Protein AF-A0A067E1J2-F1 (afdb_monomer)

Sequence (172 aa):
MMQPWVFALSLLGLTPLAERVSFLTEQIAFYTGPTVGGLLNATCGNATELIIAIFALYGRKIDVVKYSLLGSILSNLLLVLGTSLFCGGIANLRKEQKYDRKQADVNSLLLLLALLCHMLPLLFKYAAASSDITAKATLQLSRASSIVMLIGYFAYLVFQLWTHREFFEAQE

Mean predicted aligned error: 6.55 Å

pLDDT: mean 86.41, std 9.82, range [34.03, 96.44]

Organism: Citrus sinensis (NCBI:txid2711)

Structure (mmCIF, N/CA/C/O backbone):
data_AF-A0A067E1J2-F1
#
_entry.id   AF-A0A067E1J2-F1
#
loop_
_atom_site.group_PDB
_atom_site.id
_atom_site.type_symbol
_atom_site.label_atom_id
_atom_site.label_alt_id
_atom_site.label_comp_id
_atom_site.label_asym_id
_atom_site.label_entity_id
_atom_site.label_seq_id
_atom_site.pdbx_PDB_ins_code
_atom_site.Cartn_x
_atom_site.Cartn_y
_atom_site.Cartn_z
_atom_site.occupancy
_atom_site.B_iso_or_equiv
_atom_site.auth_seq_id
_atom_site.auth_comp_id
_atom_site.auth_asym_id
_atom_site.auth_atom_id
_atom_site.pdbx_PDB_model_num
ATOM 1 N N . MET A 1 1 ? 5.023 20.226 -22.593 1.00 48.72 1 MET A N 1
ATOM 2 C CA . MET A 1 1 ? 5.508 20.273 -21.197 1.00 48.72 1 MET A CA 1
ATOM 3 C C . MET A 1 1 ? 4.314 20.677 -20.344 1.00 48.72 1 MET A C 1
ATOM 5 O O . MET A 1 1 ? 3.778 21.748 -20.587 1.00 48.72 1 MET A O 1
ATOM 9 N N . MET A 1 2 ? 3.794 19.803 -19.474 1.00 61.28 2 MET A N 1
ATOM 10 C CA . MET A 1 2 ? 2.704 20.197 -18.567 1.00 61.28 2 MET A CA 1
ATOM 11 C C . MET A 1 2 ? 3.222 21.325 -17.673 1.00 61.28 2 MET A C 1
ATOM 13 O O . MET A 1 2 ? 4.288 21.182 -17.075 1.00 61.28 2 MET A O 1
ATOM 17 N N . GLN A 1 3 ? 2.516 22.454 -17.632 1.00 85.62 3 GLN A N 1
ATOM 18 C CA . GLN A 1 3 ? 2.886 23.556 -16.750 1.00 85.62 3 GLN A CA 1
ATOM 19 C C . GLN A 1 3 ? 2.765 23.080 -15.290 1.00 85.62 3 GLN A C 1
ATOM 21 O O . GLN A 1 3 ? 1.758 22.456 -14.948 1.00 85.62 3 GLN A O 1
ATOM 26 N N . PRO A 1 4 ? 3.750 23.366 -14.418 1.00 89.94 4 PRO A N 1
ATOM 27 C CA . PRO A 1 4 ? 3.756 22.889 -13.030 1.00 89.94 4 PRO A CA 1
ATOM 28 C C . PRO A 1 4 ? 2.503 23.321 -12.255 1.00 89.94 4 PRO A C 1
ATOM 30 O O . PRO A 1 4 ? 2.003 22.577 -11.41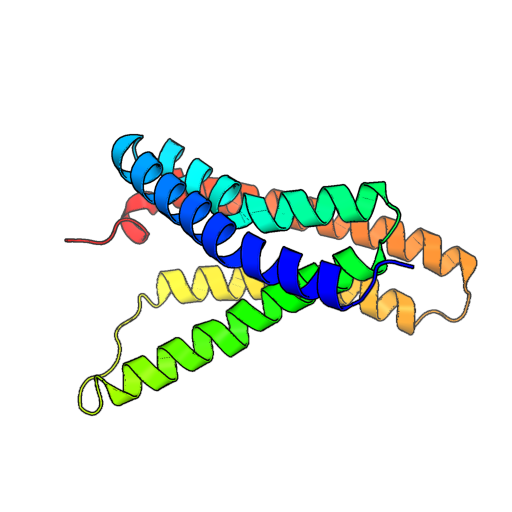7 1.00 89.94 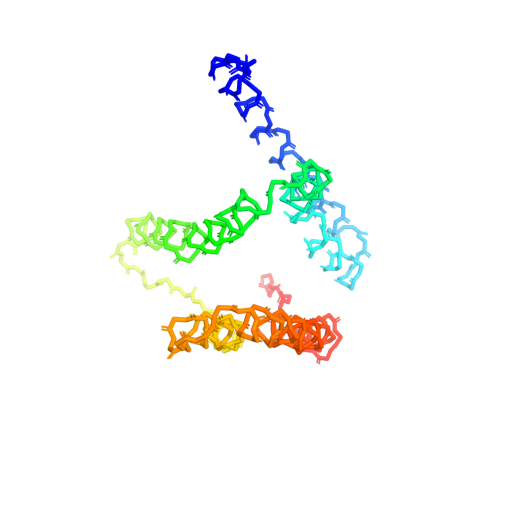4 PRO A O 1
ATOM 33 N N . TRP A 1 5 ? 1.934 24.474 -12.605 1.00 92.12 5 TRP A N 1
ATOM 34 C CA . TRP A 1 5 ? 0.684 24.981 -12.043 1.00 92.12 5 TRP A CA 1
ATOM 35 C C . TRP A 1 5 ? -0.530 24.107 -12.374 1.00 92.12 5 TRP A C 1
ATOM 37 O O . TRP A 1 5 ? -1.358 23.870 -11.502 1.00 92.12 5 TRP A O 1
ATOM 47 N N . VAL A 1 6 ? -0.616 23.563 -13.595 1.00 93.19 6 VAL A N 1
ATOM 48 C CA . VAL A 1 6 ? -1.699 22.640 -13.982 1.00 93.19 6 VAL A CA 1
ATOM 49 C C . VAL A 1 6 ? -1.599 21.351 -13.174 1.00 93.19 6 VAL A C 1
ATOM 51 O O . VAL A 1 6 ? -2.611 20.853 -12.686 1.00 93.19 6 VAL A O 1
ATOM 54 N N . PHE A 1 7 ? -0.382 20.839 -12.976 1.00 89.19 7 PHE A N 1
ATOM 55 C CA . PHE A 1 7 ? -0.150 19.669 -12.132 1.00 89.19 7 PHE A CA 1
ATOM 56 C C . PHE A 1 7 ? -0.547 19.931 -10.672 1.00 89.19 7 PHE A C 1
ATOM 58 O O . PHE A 1 7 ? -1.293 19.141 -10.099 1.00 89.19 7 PHE A O 1
ATOM 65 N N . ALA A 1 8 ? -0.117 21.056 -10.092 1.00 93.19 8 ALA A N 1
ATOM 66 C CA . ALA A 1 8 ? -0.436 21.416 -8.711 1.00 93.19 8 ALA A CA 1
ATOM 67 C C . ALA A 1 8 ? -1.946 21.599 -8.485 1.00 93.19 8 ALA A C 1
ATOM 69 O O . ALA A 1 8 ? -2.494 21.041 -7.538 1.00 93.19 8 ALA A O 1
ATOM 70 N N . LEU A 1 9 ? -2.632 22.323 -9.375 1.00 94.44 9 LEU A N 1
ATOM 71 C CA . LEU A 1 9 ? -4.081 22.524 -9.290 1.00 94.44 9 LEU A CA 1
ATOM 72 C C . LEU A 1 9 ? -4.854 21.213 -9.484 1.00 94.44 9 LEU A C 1
ATOM 74 O O . LEU A 1 9 ? -5.835 20.976 -8.783 1.00 94.44 9 LEU A O 1
ATOM 78 N N . SER A 1 10 ? -4.389 20.336 -10.380 1.00 92.38 10 SER A N 1
ATOM 79 C CA . SER A 1 10 ? -4.989 19.008 -10.565 1.00 92.38 10 SER A CA 1
ATOM 80 C C . SER A 1 10 ? -4.824 18.140 -9.318 1.00 92.38 10 SER A C 1
ATOM 82 O O . SER A 1 10 ? -5.777 17.490 -8.902 1.00 92.38 10 SER A O 1
ATOM 84 N N . LEU A 1 11 ? -3.642 18.154 -8.691 1.00 90.19 11 LEU A N 1
ATOM 85 C CA . LEU A 1 11 ? -3.387 17.419 -7.451 1.00 90.19 11 LEU A CA 1
ATOM 86 C C . LEU A 1 11 ? -4.281 17.929 -6.314 1.00 90.19 11 LEU A C 1
ATOM 88 O O . LEU A 1 11 ? -4.900 17.133 -5.617 1.00 90.19 11 LEU A O 1
ATOM 92 N N . LEU A 1 12 ? -4.399 19.252 -6.175 1.00 93.69 12 LEU A N 1
ATOM 93 C CA . LEU A 1 12 ? -5.242 19.883 -5.161 1.00 93.69 12 LEU A CA 1
ATOM 94 C C . LEU A 1 12 ? -6.724 19.540 -5.368 1.00 93.69 12 LEU A C 1
ATOM 96 O O . LEU A 1 12 ? -7.422 19.278 -4.395 1.00 93.69 12 LEU A O 1
ATOM 100 N N . GLY A 1 13 ? -7.189 19.470 -6.620 1.00 93.06 13 GLY A N 1
ATOM 101 C CA . GLY A 1 13 ? -8.541 19.012 -6.953 1.00 93.06 13 GLY A CA 1
ATOM 102 C C . GLY A 1 13 ? -8.770 17.513 -6.714 1.00 93.06 13 GLY A C 1
ATOM 103 O O . GLY A 1 13 ? -9.870 17.117 -6.333 1.00 93.06 13 GLY A O 1
ATOM 104 N N . LEU A 1 14 ? -7.742 16.677 -6.889 1.00 91.25 14 LEU A N 1
ATOM 105 C CA . LEU A 1 14 ? -7.824 15.233 -6.645 1.00 91.25 14 LEU A CA 1
ATOM 106 C C . LEU A 1 14 ? -7.904 14.888 -5.155 1.00 91.25 14 LEU A C 1
ATOM 108 O O . LEU A 1 14 ? -8.618 13.952 -4.807 1.00 91.25 14 LEU A O 1
ATOM 112 N N . THR A 1 15 ? -7.223 15.632 -4.279 1.00 90.31 15 THR A N 1
ATOM 113 C CA . THR A 1 15 ? -7.202 15.369 -2.828 1.00 90.31 15 THR A CA 1
ATOM 114 C C . THR A 1 15 ? -8.599 15.236 -2.195 1.00 90.31 15 THR A C 1
ATOM 116 O O . THR A 1 15 ? -8.870 14.190 -1.603 1.00 90.31 15 THR A O 1
ATOM 119 N N . PRO A 1 16 ? -9.522 16.214 -2.315 1.00 92.25 16 PRO A N 1
ATOM 120 C CA . PRO A 1 16 ? -10.860 16.084 -1.739 1.00 92.25 16 PRO A CA 1
ATOM 121 C C . PRO A 1 16 ? -11.697 15.016 -2.449 1.00 92.25 16 PRO A C 1
ATOM 123 O O . PRO A 1 16 ? -12.554 14.395 -1.833 1.00 92.25 16 PRO A O 1
ATOM 126 N N . LEU A 1 17 ? -11.460 14.767 -3.739 1.00 90.69 17 LEU A N 1
ATOM 127 C CA . LEU A 1 17 ? -12.197 13.744 -4.475 1.00 90.69 17 LEU A CA 1
ATOM 128 C C . LEU A 1 17 ? -11.818 12.335 -3.995 1.00 90.69 17 LEU A C 1
ATOM 130 O O . LEU A 1 17 ? -12.689 11.489 -3.810 1.00 90.69 17 LEU A O 1
ATOM 134 N N . ALA A 1 18 ? -10.528 12.111 -3.745 1.00 88.88 18 ALA A N 1
ATOM 135 C CA . ALA A 1 18 ? -10.005 10.871 -3.188 1.00 88.88 18 ALA A CA 1
ATOM 136 C C . ALA A 1 18 ? -10.557 10.605 -1.780 1.00 88.88 18 ALA A C 1
ATOM 138 O O . ALA A 1 18 ? -10.985 9.488 -1.493 1.00 88.88 18 ALA A O 1
ATOM 139 N N . GLU A 1 19 ? -10.602 11.640 -0.936 1.00 89.12 19 GLU A N 1
ATOM 140 C CA . GLU A 1 19 ? -11.216 11.570 0.394 1.00 89.12 19 GLU A CA 1
ATOM 141 C C . GLU A 1 19 ? -12.695 11.176 0.301 1.00 89.12 19 GLU A C 1
ATOM 143 O O . GLU A 1 19 ? -13.114 10.220 0.952 1.00 89.12 19 GLU A O 1
ATOM 148 N N . ARG A 1 20 ? -13.463 11.811 -0.593 1.00 90.88 20 ARG A N 1
ATOM 149 C CA . ARG A 1 20 ? -14.888 11.501 -0.775 1.00 90.88 20 ARG A CA 1
ATOM 150 C C . ARG A 1 20 ? -15.142 10.080 -1.262 1.00 90.88 20 ARG A C 1
ATOM 152 O O . ARG A 1 20 ? -16.084 9.449 -0.791 1.00 90.88 20 ARG A O 1
ATOM 159 N N . VAL A 1 21 ? -14.331 9.568 -2.188 1.00 89.25 21 VAL A N 1
ATOM 160 C CA . VAL A 1 21 ? -14.446 8.177 -2.662 1.00 89.25 21 VAL A CA 1
ATOM 161 C C . VAL A 1 21 ? -14.170 7.193 -1.524 1.00 89.25 21 VAL A C 1
ATOM 163 O O . VAL A 1 21 ? -14.917 6.225 -1.369 1.00 89.25 21 VAL A O 1
ATOM 166 N N . SER A 1 22 ? -13.151 7.460 -0.703 1.00 85.44 22 SER A N 1
ATOM 167 C CA . SER A 1 22 ? -12.840 6.644 0.475 1.00 85.44 22 SER A CA 1
ATOM 168 C C . SER A 1 22 ? -13.980 6.676 1.500 1.00 85.44 22 SER A C 1
ATOM 170 O O . SER A 1 22 ? -14.474 5.629 1.910 1.00 85.44 22 SER A O 1
ATOM 172 N N . PHE A 1 23 ? -14.496 7.866 1.824 1.00 87.25 23 PHE A N 1
ATOM 173 C CA . PHE A 1 23 ? -15.621 8.028 2.749 1.00 87.25 23 PHE A CA 1
ATOM 174 C C . PHE A 1 23 ? -16.873 7.280 2.275 1.00 87.25 23 PHE A C 1
ATOM 176 O O . PHE A 1 23 ? -17.479 6.526 3.030 1.00 87.25 23 PHE A O 1
ATOM 183 N N . LEU A 1 24 ? -17.261 7.439 1.006 1.00 88.94 24 LEU A N 1
ATOM 184 C CA . LEU A 1 24 ? -18.418 6.731 0.449 1.00 88.94 24 LEU A CA 1
ATOM 185 C C . LEU A 1 24 ? -18.221 5.212 0.465 1.00 88.94 24 LEU A C 1
ATOM 187 O O . LEU A 1 24 ? -19.172 4.479 0.726 1.00 88.94 24 LEU A O 1
ATOM 191 N N . THR A 1 25 ? -16.997 4.745 0.219 1.00 86.31 25 THR A N 1
ATOM 192 C CA . THR A 1 25 ? -16.640 3.323 0.306 1.00 86.31 25 THR A CA 1
ATOM 193 C C . THR A 1 25 ? -16.875 2.784 1.709 1.00 86.31 25 THR A C 1
ATOM 195 O O . THR A 1 25 ? -17.489 1.732 1.854 1.00 86.31 25 THR A O 1
ATOM 198 N N . GLU A 1 26 ? -16.428 3.508 2.733 1.00 83.06 26 GLU A N 1
ATOM 199 C CA . GLU A 1 26 ? -16.612 3.129 4.134 1.00 83.06 26 GLU A CA 1
ATOM 200 C C . GLU A 1 26 ? -18.098 3.090 4.516 1.00 83.06 26 GLU A C 1
ATOM 202 O O . GLU A 1 26 ? -18.566 2.118 5.109 1.00 83.06 26 GLU A O 1
ATOM 207 N N . GLN A 1 27 ? -18.874 4.089 4.081 1.00 88.00 27 GLN A N 1
ATOM 208 C CA . GLN A 1 27 ? -20.323 4.106 4.297 1.00 88.00 27 GLN A CA 1
ATOM 209 C C . GLN A 1 27 ? -21.015 2.914 3.619 1.00 88.00 27 GLN A C 1
ATOM 211 O O . GLN A 1 27 ? -21.853 2.261 4.229 1.00 88.00 27 GLN A O 1
ATOM 216 N N . ILE A 1 28 ? -20.655 2.576 2.378 1.00 87.12 28 ILE A N 1
ATOM 217 C CA . ILE A 1 28 ? -21.219 1.410 1.677 1.00 87.12 28 ILE A CA 1
ATOM 218 C C . ILE A 1 28 ? -20.784 0.105 2.355 1.00 87.12 28 ILE A C 1
ATOM 220 O O . ILE A 1 28 ? -21.592 -0.819 2.489 1.00 87.12 28 ILE A O 1
ATOM 224 N N . ALA A 1 29 ? -19.531 0.022 2.806 1.00 85.44 29 ALA A N 1
ATOM 225 C CA . ALA A 1 29 ? -18.995 -1.142 3.502 1.00 85.44 29 ALA A CA 1
ATOM 226 C C . ALA A 1 29 ? -19.765 -1.436 4.797 1.00 85.44 29 ALA A C 1
ATOM 228 O O . ALA A 1 29 ? -20.040 -2.600 5.089 1.00 85.44 29 ALA A O 1
ATOM 229 N N . PHE A 1 30 ? -20.196 -0.390 5.509 1.00 81.75 30 PHE A N 1
ATOM 230 C CA . PHE A 1 30 ? -21.012 -0.512 6.716 1.00 81.75 30 PHE A CA 1
ATOM 231 C C . PHE A 1 30 ? -22.358 -1.219 6.459 1.00 81.75 30 PHE A C 1
ATOM 233 O O . PHE A 1 30 ? -22.788 -2.040 7.265 1.00 81.75 30 PHE A O 1
ATOM 240 N N . TYR A 1 31 ? -22.999 -0.977 5.308 1.00 85.19 31 TYR A N 1
ATOM 241 C CA . TYR A 1 31 ? -24.313 -1.554 4.974 1.00 85.19 31 TYR A CA 1
ATOM 242 C C . TYR A 1 31 ? -24.266 -2.845 4.138 1.00 85.19 31 TYR A C 1
ATOM 244 O O . TYR A 1 31 ? -25.301 -3.481 3.944 1.00 85.19 31 TYR A O 1
ATOM 252 N N . THR A 1 32 ? -23.102 -3.256 3.625 1.00 82.69 32 THR A N 1
ATOM 253 C CA . THR A 1 32 ? -22.969 -4.431 2.730 1.00 82.69 32 THR A CA 1
ATOM 254 C C . THR A 1 32 ? -22.558 -5.722 3.445 1.00 82.69 32 THR A C 1
ATOM 256 O O . THR A 1 32 ? -22.475 -6.783 2.825 1.00 82.69 32 THR A O 1
ATOM 259 N N . GLY A 1 33 ? -22.371 -5.658 4.764 1.00 80.06 33 GLY A N 1
ATOM 260 C CA . GLY A 1 33 ? -21.974 -6.780 5.607 1.00 80.06 33 GLY A CA 1
ATOM 261 C C . GLY A 1 33 ? -20.466 -7.071 5.544 1.00 80.06 33 GLY A C 1
ATOM 262 O O . GLY A 1 33 ? -19.793 -6.669 4.597 1.00 80.06 33 GLY A O 1
ATOM 263 N N . PRO A 1 34 ? -19.885 -7.778 6.527 1.00 76.62 34 PRO A N 1
ATOM 264 C CA . PRO A 1 34 ? -18.445 -7.622 6.792 1.00 76.62 34 PRO A CA 1
ATOM 265 C C . PRO A 1 34 ? -17.512 -8.213 5.737 1.00 76.62 34 PRO A C 1
ATOM 267 O O . PRO A 1 34 ? -16.441 -7.669 5.492 1.00 76.62 34 PRO A O 1
ATOM 270 N N . THR A 1 35 ? -17.925 -9.276 5.043 1.00 79.62 35 THR A N 1
ATOM 271 C CA . THR A 1 35 ? -17.132 -9.855 3.947 1.00 79.62 35 THR A CA 1
ATOM 272 C C . THR A 1 35 ? -17.112 -8.943 2.717 1.00 79.62 35 THR A C 1
ATOM 274 O O . THR A 1 35 ? -16.044 -8.670 2.171 1.00 79.62 35 THR A O 1
ATOM 277 N N . VAL A 1 36 ? -18.278 -8.448 2.285 1.00 82.75 36 VAL A N 1
ATOM 278 C CA . VAL A 1 36 ? -18.385 -7.563 1.111 1.00 82.75 36 VAL A CA 1
ATOM 279 C C . VAL A 1 36 ? -17.813 -6.188 1.435 1.00 82.75 36 VAL A C 1
ATOM 281 O O . VAL A 1 36 ? -17.043 -5.656 0.641 1.00 82.75 36 VAL A O 1
ATOM 284 N N . GLY A 1 37 ? -18.109 -5.654 2.620 1.00 84.00 37 GLY A N 1
ATOM 285 C CA . GLY A 1 37 ? -17.584 -4.382 3.097 1.00 84.00 37 GLY A CA 1
ATOM 286 C C . GLY A 1 37 ? -16.068 -4.393 3.273 1.00 84.00 37 GLY A C 1
ATOM 287 O O . GLY A 1 37 ? -15.399 -3.453 2.850 1.00 84.00 37 GLY A O 1
ATOM 288 N N . GLY A 1 38 ? -15.495 -5.480 3.796 1.00 81.00 38 GLY A N 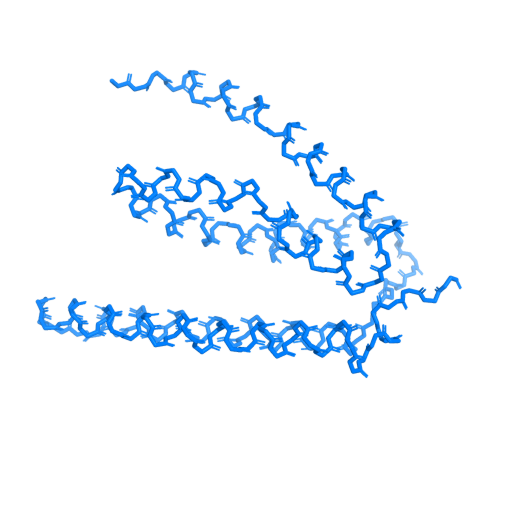1
ATOM 289 C CA . GLY A 1 38 ? -14.045 -5.621 3.896 1.00 81.00 38 GLY A CA 1
ATOM 290 C C . GLY A 1 38 ? -13.351 -5.694 2.531 1.00 81.00 38 GLY A C 1
ATOM 291 O O . GLY A 1 38 ? -12.309 -5.065 2.341 1.00 81.00 38 GLY A O 1
ATOM 292 N N . LEU A 1 39 ? -13.955 -6.370 1.546 1.00 84.31 39 LEU A N 1
ATOM 293 C CA . LEU A 1 39 ? -13.449 -6.384 0.168 1.00 84.31 39 LEU A CA 1
ATOM 294 C C . LEU A 1 39 ? -13.580 -5.008 -0.514 1.00 84.31 39 LEU A C 1
ATOM 296 O O . LEU A 1 39 ? -12.672 -4.583 -1.234 1.00 84.31 39 LEU A O 1
ATOM 300 N N . LEU A 1 40 ? -14.684 -4.295 -0.262 1.00 85.81 40 LEU A N 1
ATOM 301 C CA . LEU A 1 40 ? -14.903 -2.919 -0.718 1.00 85.81 40 LEU A CA 1
ATOM 302 C C . LEU A 1 40 ? -13.839 -1.984 -0.146 1.00 85.81 40 LEU A C 1
ATOM 304 O O . LEU A 1 40 ? -13.212 -1.255 -0.905 1.00 85.81 40 LEU A O 1
ATOM 308 N N . ASN A 1 41 ? -13.572 -2.053 1.157 1.00 81.81 41 ASN A N 1
ATOM 309 C CA . ASN A 1 41 ? -12.552 -1.232 1.803 1.00 81.81 41 ASN A CA 1
ATOM 310 C C . ASN A 1 41 ? -11.149 -1.522 1.243 1.00 81.81 41 ASN A C 1
ATOM 312 O O . ASN A 1 41 ? -10.420 -0.609 0.864 1.00 81.81 41 ASN A O 1
ATOM 316 N N . ALA A 1 42 ? -10.801 -2.803 1.096 1.00 82.38 42 ALA A N 1
ATOM 317 C CA . ALA A 1 42 ? -9.541 -3.237 0.500 1.00 82.38 42 ALA A CA 1
ATOM 318 C C . ALA A 1 42 ? -9.312 -2.670 -0.915 1.00 82.38 42 ALA A C 1
ATOM 320 O O . ALA A 1 42 ? -8.215 -2.200 -1.234 1.00 82.38 42 ALA A O 1
ATOM 321 N N . THR A 1 43 ? -10.348 -2.713 -1.756 1.00 82.50 43 THR A N 1
ATOM 322 C CA . THR A 1 43 ? -10.250 -2.374 -3.182 1.00 82.50 43 THR A CA 1
ATOM 323 C C . THR A 1 43 ? -10.464 -0.882 -3.429 1.00 82.50 43 THR A C 1
ATOM 325 O O . THR A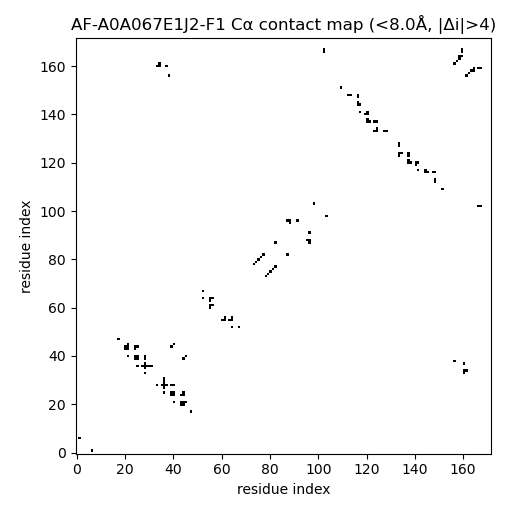 1 43 ? -9.645 -0.226 -4.071 1.00 82.50 43 THR A O 1
ATOM 328 N N . CYS A 1 44 ? -11.562 -0.331 -2.914 1.00 82.69 44 CYS A N 1
ATOM 329 C CA . CYS A 1 44 ? -11.973 1.048 -3.145 1.00 82.69 44 CYS A CA 1
ATOM 330 C C . CYS A 1 44 ? -11.245 2.049 -2.236 1.00 82.69 44 CYS A C 1
ATOM 332 O O . CYS A 1 44 ? -10.973 3.159 -2.689 1.00 82.69 44 CYS A O 1
ATOM 334 N N . GLY A 1 45 ? -10.814 1.650 -1.032 1.00 80.38 45 GLY A N 1
ATOM 335 C CA . GLY A 1 45 ? -9.978 2.491 -0.162 1.00 80.38 45 GLY A CA 1
ATOM 336 C C . GLY A 1 45 ? -8.622 2.840 -0.789 1.00 80.38 45 GLY A C 1
ATOM 337 O O . GLY A 1 45 ? -8.105 3.935 -0.590 1.00 80.38 45 GLY A O 1
ATOM 338 N N . ASN A 1 46 ? -8.094 1.957 -1.644 1.00 87.50 46 ASN A N 1
ATOM 339 C CA . ASN A 1 46 ? -6.865 2.186 -2.412 1.00 87.50 46 ASN A CA 1
ATOM 340 C C . ASN A 1 46 ? -7.127 2.486 -3.902 1.00 87.50 46 ASN A C 1
ATOM 342 O O . ASN A 1 46 ? -6.186 2.548 -4.697 1.00 87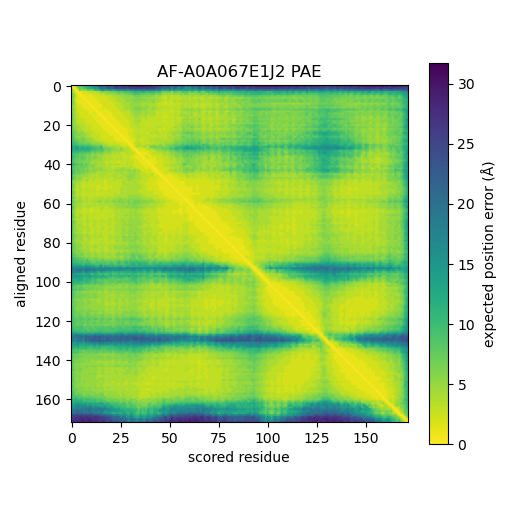.50 46 ASN A O 1
ATOM 346 N N . ALA A 1 47 ? -8.389 2.673 -4.319 1.00 87.81 47 ALA A N 1
ATOM 347 C CA . ALA A 1 47 ? -8.729 2.805 -5.739 1.00 87.81 47 ALA A CA 1
ATOM 348 C C . ALA A 1 47 ? -8.090 4.034 -6.382 1.00 87.81 47 ALA A C 1
ATOM 350 O O . ALA A 1 47 ? -7.616 3.944 -7.511 1.00 87.81 47 ALA A O 1
ATOM 351 N N . THR A 1 48 ? -8.028 5.166 -5.678 1.00 87.56 48 THR A N 1
ATOM 352 C CA . THR A 1 48 ? -7.383 6.380 -6.200 1.00 87.56 48 THR A CA 1
ATOM 353 C C . THR A 1 48 ? -5.921 6.117 -6.561 1.00 87.56 48 THR A C 1
ATOM 355 O O . THR A 1 48 ? -5.480 6.469 -7.656 1.00 87.56 48 THR A O 1
ATOM 358 N N . GLU A 1 49 ? -5.176 5.455 -5.671 1.00 89.56 49 GLU A N 1
ATOM 359 C CA . GLU A 1 49 ? -3.775 5.105 -5.909 1.00 89.56 49 GLU A CA 1
ATOM 360 C C . GLU A 1 49 ? -3.646 4.132 -7.088 1.00 89.56 49 GLU A C 1
ATOM 362 O O . GLU A 1 49 ? -2.845 4.363 -7.998 1.00 89.56 49 GLU A O 1
ATOM 367 N N . LEU A 1 50 ? -4.491 3.096 -7.127 1.00 90.62 50 LEU A N 1
ATOM 368 C CA . LEU A 1 50 ? -4.506 2.110 -8.207 1.00 90.62 50 LEU A CA 1
ATOM 369 C C . LEU A 1 50 ? -4.807 2.750 -9.573 1.00 90.62 50 LEU A C 1
ATOM 371 O O . LEU A 1 50 ? -4.123 2.458 -10.554 1.00 90.62 50 LEU A O 1
ATOM 375 N N . ILE A 1 51 ? -5.791 3.649 -9.648 1.00 91.38 51 ILE A N 1
ATOM 376 C CA . ILE A 1 51 ? -6.170 4.357 -10.877 1.00 91.38 51 ILE A CA 1
ATOM 377 C C . ILE A 1 51 ? -4.995 5.202 -11.386 1.00 91.38 51 ILE A C 1
ATOM 379 O O . ILE A 1 51 ? -4.619 5.096 -12.557 1.00 91.38 51 ILE A O 1
ATOM 383 N N . ILE A 1 52 ? -4.374 6.004 -10.513 1.00 91.25 52 ILE A N 1
ATOM 384 C CA . ILE A 1 52 ? -3.220 6.843 -10.876 1.00 91.25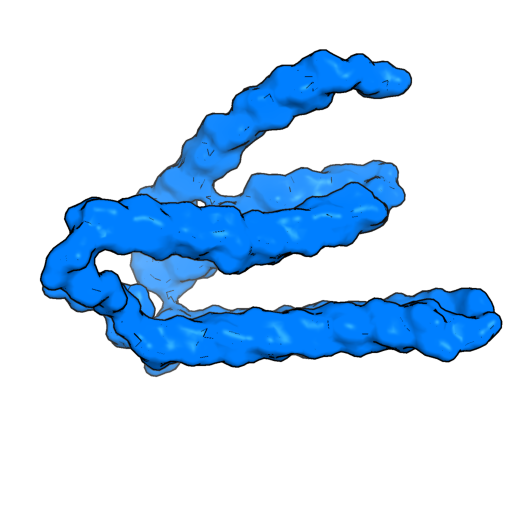 52 ILE A CA 1
ATOM 385 C C . ILE A 1 52 ? -2.045 5.969 -11.333 1.00 91.25 52 ILE A C 1
ATOM 387 O O . ILE A 1 52 ? -1.409 6.273 -12.348 1.00 91.25 52 ILE A O 1
ATOM 391 N N . ALA A 1 53 ? -1.782 4.860 -10.635 1.00 93.88 53 ALA A N 1
ATOM 392 C CA . ALA A 1 53 ? -0.733 3.916 -10.994 1.00 93.88 53 ALA A CA 1
ATOM 393 C C . ALA A 1 53 ? -0.971 3.289 -12.378 1.00 93.88 53 ALA A C 1
ATOM 395 O O . ALA A 1 53 ? -0.049 3.255 -13.194 1.00 93.88 53 ALA A O 1
ATOM 396 N N . ILE A 1 54 ? -2.199 2.857 -12.690 1.00 94.94 54 ILE A N 1
ATOM 397 C CA . ILE A 1 54 ? -2.554 2.284 -13.999 1.00 94.94 54 ILE A CA 1
ATOM 398 C C . ILE A 1 54 ? -2.365 3.312 -15.121 1.00 94.94 54 ILE A C 1
ATOM 400 O O . ILE A 1 54 ? -1.734 2.997 -16.133 1.00 94.94 54 ILE A O 1
ATOM 404 N N . PHE A 1 55 ? -2.838 4.551 -14.952 1.00 94.25 55 PHE A N 1
ATOM 405 C CA . PHE A 1 55 ? -2.644 5.601 -15.960 1.00 94.25 55 PHE A CA 1
ATOM 406 C C . PHE A 1 55 ? -1.163 5.947 -16.164 1.00 94.25 55 PHE A C 1
ATOM 408 O O . PHE A 1 55 ? -0.714 6.142 -17.299 1.00 94.25 55 PHE A O 1
ATOM 415 N N . ALA A 1 56 ? -0.375 5.978 -15.088 1.00 94.38 56 ALA A N 1
ATOM 416 C CA . ALA A 1 56 ? 1.065 6.184 -15.176 1.00 94.38 56 ALA A CA 1
ATOM 417 C C . ALA A 1 56 ? 1.774 5.009 -15.880 1.00 94.38 56 ALA A C 1
ATOM 419 O O . ALA A 1 56 ? 2.647 5.250 -16.719 1.00 94.38 56 ALA A O 1
ATOM 420 N N . LEU A 1 57 ? 1.369 3.757 -15.621 1.00 95.06 57 LEU A N 1
ATOM 421 C CA . LEU A 1 57 ? 1.862 2.575 -16.340 1.00 95.06 57 LEU A CA 1
ATOM 422 C C . LEU A 1 57 ? 1.507 2.618 -17.830 1.00 95.06 57 LEU A C 1
ATOM 424 O O . LEU A 1 57 ? 2.377 2.352 -18.661 1.00 95.06 57 LEU A O 1
ATOM 428 N N . TYR A 1 58 ? 0.275 2.998 -18.180 1.00 96.44 58 TYR A N 1
ATOM 429 C CA . TYR A 1 58 ? -0.156 3.157 -19.573 1.00 96.44 58 TYR A CA 1
ATOM 430 C C . TYR A 1 58 ? 0.703 4.195 -20.310 1.00 96.44 58 TYR A C 1
ATOM 432 O O . TYR A 1 58 ? 1.151 3.967 -21.432 1.00 96.44 58 TYR A O 1
ATOM 440 N N . GLY A 1 59 ? 1.048 5.292 -19.630 1.00 95.06 59 GLY A N 1
ATOM 441 C CA . GLY A 1 59 ? 2.002 6.294 -20.112 1.00 95.06 59 GLY A CA 1
ATOM 442 C C . GLY A 1 59 ? 3.478 5.871 -20.067 1.00 95.06 59 GLY A C 1
ATOM 443 O O . GLY A 1 59 ? 4.344 6.727 -20.244 1.00 95.06 59 GLY A O 1
ATOM 444 N N . ARG A 1 60 ? 3.787 4.593 -19.790 1.00 94.94 60 ARG A N 1
ATOM 445 C CA . ARG A 1 60 ? 5.142 4.032 -19.602 1.00 94.94 60 ARG A CA 1
ATOM 446 C C . ARG A 1 60 ? 5.986 4.745 -18.536 1.00 94.94 60 ARG A C 1
ATOM 448 O O . ARG A 1 60 ? 7.212 4.648 -18.542 1.00 94.94 60 ARG A O 1
ATOM 455 N N . LYS A 1 61 ? 5.354 5.422 -17.575 1.00 94.50 61 LYS A N 1
ATOM 456 C CA . LYS A 1 61 ? 6.025 6.119 -16.467 1.00 94.50 61 LYS A CA 1
ATOM 457 C C . LYS A 1 61 ? 6.297 5.171 -15.301 1.00 94.50 61 LYS A C 1
ATOM 459 O O . LYS A 1 61 ? 5.816 5.376 -14.190 1.00 94.50 61 LYS A O 1
ATOM 464 N N . ILE A 1 62 ? 7.081 4.126 -15.557 1.00 93.00 62 ILE A N 1
ATOM 465 C CA . ILE A 1 62 ? 7.353 3.060 -14.581 1.00 93.00 62 ILE A CA 1
ATOM 466 C C . ILE A 1 62 ? 7.992 3.611 -13.299 1.00 93.00 62 ILE A C 1
ATOM 468 O O . ILE A 1 62 ? 7.641 3.182 -12.203 1.00 93.00 62 ILE A O 1
ATOM 472 N N . ASP A 1 63 ? 8.898 4.580 -13.421 1.00 93.56 63 ASP A N 1
ATOM 473 C CA . ASP A 1 63 ? 9.577 5.155 -12.258 1.00 93.56 63 ASP A CA 1
ATOM 474 C C . ASP A 1 63 ? 8.623 5.968 -11.378 1.00 93.56 63 ASP A C 1
ATOM 476 O O . ASP A 1 63 ? 8.689 5.868 -10.157 1.00 93.56 63 ASP A O 1
ATOM 480 N N . VAL A 1 64 ? 7.661 6.681 -11.977 1.00 93.75 64 VAL A N 1
ATOM 481 C CA . VAL A 1 64 ? 6.618 7.397 -11.223 1.00 93.75 64 VAL A CA 1
ATOM 482 C C . VAL A 1 64 ? 5.789 6.417 -10.396 1.00 93.75 64 VAL A C 1
ATOM 484 O O . VAL A 1 64 ? 5.531 6.679 -9.228 1.00 93.75 64 VAL A O 1
ATOM 487 N N . VAL A 1 65 ? 5.431 5.264 -10.963 1.00 95.44 65 VAL A N 1
ATOM 488 C CA . VAL A 1 65 ? 4.656 4.234 -10.253 1.00 95.44 65 VAL A CA 1
ATOM 489 C C . VAL A 1 65 ? 5.461 3.638 -9.101 1.00 95.44 65 VAL A C 1
ATOM 491 O O . VAL A 1 65 ? 4.955 3.546 -7.988 1.00 95.44 65 VAL A O 1
ATOM 494 N N . LYS A 1 66 ? 6.735 3.298 -9.330 1.00 91.94 66 LYS A N 1
ATOM 495 C CA . LYS A 1 66 ? 7.622 2.767 -8.281 1.00 91.94 66 LYS A CA 1
ATOM 496 C C . LYS A 1 66 ? 7.784 3.742 -7.118 1.00 91.94 66 LYS A C 1
ATOM 498 O O . LYS A 1 66 ? 7.634 3.341 -5.967 1.00 91.94 66 LYS A O 1
ATOM 503 N N . TYR A 1 67 ? 8.085 5.008 -7.412 1.00 93.69 67 TYR A N 1
ATOM 504 C CA . TYR A 1 67 ? 8.269 6.022 -6.376 1.00 93.69 67 TYR A CA 1
ATOM 505 C C . TYR A 1 67 ? 6.956 6.375 -5.674 1.00 93.69 67 TYR A C 1
ATOM 507 O O . TYR A 1 67 ? 6.975 6.599 -4.469 1.00 93.69 67 TYR A O 1
ATOM 515 N N . SER A 1 68 ? 5.823 6.357 -6.383 1.00 93.75 68 SER A N 1
ATOM 516 C CA . SER A 1 68 ? 4.500 6.559 -5.781 1.00 93.75 68 SER A CA 1
ATOM 517 C C . SER A 1 68 ? 4.155 5.451 -4.785 1.00 93.75 68 SER A C 1
ATOM 519 O O . SER A 1 68 ? 3.791 5.762 -3.657 1.00 93.75 68 SER A O 1
ATOM 521 N N . LEU A 1 69 ? 4.333 4.177 -5.158 1.00 91.62 69 LEU A N 1
ATOM 522 C CA . LEU A 1 69 ? 4.045 3.036 -4.277 1.00 91.62 69 LEU A CA 1
ATOM 523 C C . LEU A 1 69 ? 4.951 3.031 -3.035 1.00 91.62 69 LEU A C 1
ATOM 525 O O . LEU A 1 69 ? 4.482 2.834 -1.917 1.00 91.62 69 LEU A O 1
ATOM 529 N N . LEU A 1 70 ? 6.255 3.288 -3.210 1.00 91.62 70 LEU A N 1
ATOM 530 C CA . LEU A 1 70 ? 7.181 3.431 -2.079 1.00 91.62 70 LEU A CA 1
ATOM 531 C C . LEU A 1 70 ? 6.805 4.620 -1.187 1.00 91.62 70 LEU A C 1
ATOM 533 O O . LEU A 1 70 ? 6.841 4.505 0.036 1.00 91.62 70 LEU A O 1
ATOM 537 N N . GLY A 1 71 ? 6.425 5.746 -1.794 1.00 93.25 71 GLY A N 1
ATOM 538 C CA . GLY A 1 71 ? 5.953 6.930 -1.085 1.00 93.25 71 GLY A CA 1
ATOM 539 C C . GLY A 1 71 ? 4.689 6.662 -0.267 1.00 93.25 71 GLY A C 1
ATOM 540 O O . GLY A 1 71 ? 4.630 7.089 0.881 1.00 93.25 71 GLY A O 1
ATOM 541 N N . SER A 1 72 ? 3.726 5.911 -0.809 1.00 92.00 72 SER A N 1
ATOM 542 C CA . SER A 1 72 ? 2.495 5.506 -0.111 1.00 92.00 72 SER A CA 1
ATOM 543 C C . SER A 1 72 ? 2.804 4.662 1.130 1.00 92.00 72 SER A C 1
ATOM 545 O O . SER A 1 72 ? 2.368 4.990 2.236 1.00 92.00 72 SER A O 1
ATOM 547 N N . ILE A 1 73 ? 3.674 3.651 0.992 1.00 91.25 73 ILE A N 1
ATOM 548 C CA . ILE A 1 73 ? 4.123 2.816 2.119 1.00 91.25 73 ILE A CA 1
ATOM 549 C C . ILE A 1 73 ? 4.804 3.672 3.197 1.00 91.25 73 ILE A C 1
ATOM 551 O O . ILE A 1 73 ? 4.447 3.585 4.371 1.00 91.25 73 ILE A O 1
ATOM 555 N N . LEU A 1 74 ? 5.764 4.522 2.818 1.00 92.88 74 LEU A N 1
ATOM 556 C CA . LEU A 1 74 ? 6.473 5.388 3.769 1.00 92.88 74 LEU A CA 1
ATOM 557 C C . LEU A 1 74 ? 5.539 6.404 4.439 1.00 92.88 74 LEU A C 1
ATOM 559 O O . LEU A 1 74 ? 5.658 6.640 5.639 1.00 92.88 74 LEU A O 1
ATOM 563 N N . SER A 1 75 ? 4.599 6.979 3.688 1.00 94.06 75 SER A N 1
ATOM 564 C CA . SER A 1 75 ? 3.597 7.907 4.212 1.00 94.06 75 SER A CA 1
ATOM 565 C C . SER A 1 75 ? 2.737 7.229 5.276 1.00 94.06 75 SER A C 1
ATOM 567 O O . SER A 1 75 ? 2.596 7.758 6.375 1.00 94.06 75 SER A O 1
ATOM 569 N N . ASN A 1 76 ? 2.233 6.023 5.017 1.00 91.75 76 ASN A N 1
ATOM 570 C CA . ASN A 1 76 ? 1.402 5.313 5.987 1.00 91.75 76 ASN A CA 1
ATOM 571 C C . ASN A 1 76 ? 2.191 4.904 7.242 1.00 91.75 76 ASN A C 1
ATOM 573 O O . ASN A 1 76 ? 1.710 5.090 8.361 1.00 91.75 76 ASN A O 1
ATOM 577 N N . LEU A 1 77 ? 3.417 4.398 7.073 1.00 91.50 77 LEU A N 1
ATOM 578 C CA . LEU A 1 77 ? 4.226 3.886 8.183 1.00 91.50 77 LEU A CA 1
ATOM 579 C C . LEU A 1 77 ? 4.874 4.972 9.044 1.00 91.50 77 LEU A C 1
ATOM 581 O O . LEU A 1 77 ? 5.013 4.775 10.246 1.00 91.50 77 LEU A O 1
ATOM 585 N N . LEU A 1 78 ? 5.325 6.082 8.456 1.00 93.75 78 LEU A N 1
ATOM 586 C CA . LEU A 1 78 ? 6.038 7.126 9.196 1.00 93.75 78 LEU A CA 1
ATOM 587 C C . LEU A 1 78 ? 5.154 8.346 9.429 1.00 93.75 78 LEU A C 1
ATOM 589 O O . LEU A 1 78 ? 5.046 8.808 10.561 1.00 93.75 78 LEU A O 1
ATOM 593 N N . LEU A 1 79 ? 4.532 8.878 8.374 1.00 95.00 79 LEU A N 1
ATOM 594 C CA . LEU A 1 79 ? 3.794 10.135 8.471 1.00 95.00 79 LEU A CA 1
ATOM 595 C C . LEU A 1 79 ? 2.455 9.936 9.187 1.00 95.00 79 LEU A C 1
ATOM 597 O O . LEU A 1 79 ? 2.219 10.562 10.216 1.00 95.00 79 LEU A O 1
ATOM 601 N N . VAL A 1 80 ? 1.590 9.055 8.682 1.00 93.56 80 VAL A N 1
ATOM 602 C CA . VAL A 1 80 ? 0.251 8.817 9.245 1.00 93.56 80 VAL A CA 1
ATOM 603 C C . VAL A 1 80 ? 0.361 8.179 10.625 1.00 93.56 80 VAL A C 1
ATOM 605 O O . VAL A 1 80 ? -0.151 8.730 11.599 1.00 93.56 80 VAL A O 1
ATOM 608 N N . LEU A 1 81 ? 1.089 7.064 10.745 1.00 91.94 81 LEU A N 1
ATOM 609 C CA . LEU A 1 81 ? 1.294 6.420 12.041 1.00 91.94 81 LEU A CA 1
ATOM 610 C C . LEU A 1 81 ? 1.993 7.363 13.034 1.00 91.94 81 LEU A C 1
ATOM 612 O O . LEU A 1 81 ? 1.503 7.538 14.146 1.00 91.94 81 LEU A O 1
ATOM 616 N N . GLY A 1 82 ? 3.082 8.032 12.643 1.00 93.81 82 GLY A N 1
ATOM 617 C CA . GLY A 1 82 ? 3.819 8.933 13.534 1.00 93.81 82 GLY A CA 1
ATOM 618 C C . GLY A 1 82 ? 2.989 10.123 14.016 1.00 93.81 82 GLY A C 1
ATOM 619 O O . GLY A 1 82 ? 2.992 10.426 15.207 1.00 93.81 82 GLY A O 1
ATOM 620 N N . THR A 1 83 ? 2.225 10.767 13.127 1.00 95.38 83 THR A N 1
ATOM 621 C CA . THR A 1 83 ? 1.328 11.869 13.517 1.00 95.38 83 THR A CA 1
ATOM 622 C C . THR A 1 83 ? 0.169 11.385 14.385 1.00 95.38 83 THR A C 1
ATOM 624 O O . THR A 1 83 ? -0.166 12.059 15.354 1.00 95.38 83 THR A O 1
ATOM 627 N N . SER A 1 84 ? -0.392 10.201 14.121 1.00 91.94 84 SER A N 1
ATOM 628 C CA . SER A 1 84 ? -1.452 9.611 14.953 1.00 91.94 84 SER A CA 1
ATOM 629 C C . SER A 1 84 ? -0.986 9.317 16.386 1.00 91.94 84 SER A C 1
ATOM 631 O O . SER A 1 84 ? -1.688 9.651 17.342 1.00 91.94 84 SER A O 1
ATOM 633 N N . LEU A 1 85 ? 0.231 8.787 16.553 1.00 91.50 85 LEU A N 1
ATOM 634 C CA . LEU A 1 85 ? 0.855 8.552 17.857 1.00 91.50 85 LEU A CA 1
ATOM 635 C C . LEU A 1 85 ? 1.226 9.866 18.551 1.00 91.50 85 LEU A C 1
ATOM 637 O O . LEU A 1 85 ? 0.989 10.025 19.744 1.00 91.50 85 LEU A O 1
ATOM 641 N N . PHE A 1 86 ? 1.763 10.836 17.810 1.00 92.19 86 PHE A N 1
ATOM 642 C CA . PHE A 1 86 ? 2.132 12.142 18.353 1.00 92.19 86 PHE A CA 1
ATOM 643 C C . PHE A 1 86 ? 0.906 12.933 18.833 1.00 92.19 86 PHE A C 1
ATOM 645 O O . PHE A 1 86 ? 0.828 13.320 19.998 1.00 92.19 86 PHE A O 1
ATOM 652 N N . CYS A 1 87 ? -0.088 13.131 17.965 1.00 93.00 87 CYS A N 1
ATOM 653 C CA . CYS A 1 87 ? -1.322 13.839 18.299 1.00 93.00 87 CYS A CA 1
ATOM 654 C C . CYS A 1 87 ? -2.145 13.079 19.346 1.00 93.00 87 CYS A C 1
ATOM 656 O O . CYS A 1 87 ? -2.650 13.687 20.290 1.00 93.00 87 CYS A O 1
ATOM 658 N N . GLY A 1 88 ? -2.251 11.755 19.215 1.00 89.75 88 GLY A N 1
ATOM 659 C CA . GLY A 1 88 ? -2.965 10.913 20.169 1.00 89.75 88 GLY A CA 1
ATOM 660 C C . GLY A 1 88 ? -2.299 10.866 21.547 1.00 89.75 88 GLY A C 1
ATOM 661 O O . GLY A 1 88 ? -3.006 10.868 22.556 1.00 89.75 88 GLY A O 1
ATOM 662 N N . GLY A 1 89 ? -0.965 10.912 21.602 1.00 89.62 89 GLY A N 1
ATOM 663 C CA . GLY A 1 89 ? -0.185 11.033 22.833 1.00 89.62 89 GLY A CA 1
ATOM 664 C C . GLY A 1 89 ? -0.333 12.399 23.507 1.00 89.62 89 GLY A C 1
ATOM 665 O O . GLY A 1 89 ? -0.495 12.458 24.724 1.00 89.62 89 GLY A O 1
ATOM 666 N N . ILE A 1 90 ? -0.368 13.496 22.738 1.00 91.56 90 ILE A N 1
ATOM 667 C CA . ILE A 1 90 ? -0.656 14.840 23.276 1.00 91.56 90 ILE A CA 1
ATOM 668 C C . ILE A 1 90 ? -2.076 14.901 23.853 1.00 91.56 90 ILE A C 1
ATOM 670 O O . ILE A 1 90 ? -2.269 15.399 24.962 1.00 91.56 90 ILE A O 1
ATOM 674 N N . ALA A 1 91 ? -3.067 14.370 23.131 1.00 89.00 91 ALA A N 1
ATOM 675 C CA . ALA A 1 91 ? -4.457 14.350 23.583 1.00 89.00 91 ALA A CA 1
ATOM 676 C C . ALA A 1 91 ? -4.663 13.471 24.832 1.00 89.00 91 ALA A C 1
ATOM 678 O O . ALA A 1 91 ? -5.494 13.788 25.682 1.00 89.00 91 ALA A O 1
ATOM 679 N N . ASN A 1 92 ? -3.887 12.391 24.974 1.00 86.25 92 ASN A N 1
ATOM 680 C CA . ASN A 1 92 ? -3.985 11.429 26.072 1.00 86.25 92 ASN A CA 1
ATOM 681 C C . ASN A 1 92 ? -2.732 11.409 26.960 1.00 86.25 92 ASN A C 1
ATOM 683 O O . ASN A 1 92 ? -2.279 10.348 27.371 1.00 86.25 92 ASN A O 1
ATOM 687 N N . LEU A 1 93 ? -2.204 12.575 27.340 1.00 80.75 93 LEU A N 1
ATOM 688 C CA . LEU A 1 93 ? -0.923 12.702 28.059 1.00 80.75 93 LEU A CA 1
ATOM 689 C C . LEU A 1 93 ? -0.817 11.899 29.378 1.00 80.75 93 LEU A C 1
ATOM 691 O O . LEU A 1 93 ? 0.276 11.662 29.882 1.00 80.75 93 LEU A O 1
ATOM 695 N N . ARG A 1 94 ? -1.953 11.500 29.965 1.00 77.00 94 ARG A N 1
ATOM 696 C CA . ARG A 1 94 ? -2.040 10.727 31.219 1.00 77.00 94 ARG A CA 1
ATOM 697 C C . ARG A 1 94 ? -2.564 9.298 31.044 1.00 77.00 94 ARG A C 1
ATOM 699 O O . ARG A 1 94 ? -2.737 8.605 32.043 1.00 77.00 94 ARG A O 1
ATOM 706 N N . LYS A 1 95 ? -2.883 8.869 29.820 1.00 80.06 95 LYS A N 1
ATOM 707 C CA . LYS A 1 95 ? -3.444 7.542 29.536 1.00 80.06 95 LYS A CA 1
ATOM 708 C C . LYS A 1 95 ? -2.633 6.871 28.438 1.00 80.06 95 LYS A C 1
ATOM 710 O O . LYS A 1 95 ? -2.384 7.463 27.396 1.00 80.06 95 LYS A O 1
ATOM 715 N N . GLU A 1 96 ? -2.271 5.615 28.651 1.00 78.31 96 GLU A N 1
ATOM 716 C CA . GLU A 1 96 ? -1.669 4.813 27.589 1.00 78.31 96 GLU A CA 1
ATOM 717 C C . GLU A 1 96 ? -2.670 4.618 26.441 1.00 78.31 96 GLU A C 1
ATOM 719 O O . GLU A 1 96 ? -3.848 4.319 26.668 1.00 78.31 96 GLU A O 1
ATOM 724 N N . GLN A 1 97 ? -2.204 4.783 25.201 1.00 79.25 97 GLN A N 1
ATOM 725 C CA . GLN A 1 97 ? -2.993 4.448 24.020 1.00 79.25 97 GLN A CA 1
ATOM 726 C C . GLN A 1 97 ? -3.080 2.925 23.902 1.00 79.25 97 GLN A C 1
ATOM 728 O O . GLN A 1 97 ? -2.075 2.245 23.689 1.00 79.25 97 GLN A O 1
ATOM 733 N N . LYS A 1 98 ? -4.289 2.382 24.053 1.00 80.56 98 LYS A N 1
ATOM 734 C CA . LYS A 1 98 ? -4.541 0.953 23.861 1.00 80.56 98 LYS A CA 1
ATOM 735 C C . LYS A 1 98 ? -4.607 0.643 22.367 1.00 80.56 98 LYS A C 1
ATOM 737 O O . LYS A 1 98 ? -5.274 1.352 21.622 1.00 80.56 98 LYS A O 1
ATOM 742 N N . TYR A 1 99 ? -3.951 -0.434 21.962 1.00 81.56 99 TYR A N 1
ATOM 743 C CA . TYR A 1 99 ? -4.068 -1.027 20.635 1.00 81.56 99 TYR A CA 1
ATOM 744 C C . TYR A 1 99 ? -4.158 -2.545 20.782 1.00 81.56 99 TYR A C 1
ATOM 746 O O . TYR A 1 99 ? -3.653 -3.111 21.759 1.00 81.56 99 TYR A O 1
ATOM 754 N N . ASP A 1 100 ? -4.798 -3.207 19.823 1.00 81.25 100 ASP A N 1
ATOM 755 C CA . ASP A 1 100 ? -4.814 -4.663 19.787 1.00 81.25 100 ASP A CA 1
ATOM 756 C C . ASP A 1 100 ? -3.434 -5.177 19.356 1.00 81.25 100 ASP A C 1
ATOM 758 O O . ASP A 1 100 ? -3.001 -4.999 18.214 1.00 81.25 100 ASP A O 1
ATOM 762 N N . ARG A 1 101 ? -2.726 -5.811 20.296 1.00 84.12 101 ARG A N 1
ATOM 763 C CA . ARG A 1 101 ? -1.392 -6.371 20.052 1.00 84.12 101 ARG A CA 1
ATOM 764 C C . ARG A 1 101 ? -1.409 -7.471 18.996 1.00 84.12 101 ARG A C 1
ATOM 766 O O . ARG A 1 101 ? -0.498 -7.519 18.183 1.00 84.12 101 ARG A O 1
ATOM 773 N N . LYS A 1 102 ? -2.438 -8.323 18.969 1.00 84.56 102 LYS A N 1
ATOM 774 C CA . LYS A 1 102 ? -2.515 -9.432 18.008 1.00 84.56 102 LYS A CA 1
ATOM 775 C C . LYS A 1 102 ? -2.702 -8.902 16.592 1.00 84.56 102 LYS A C 1
ATOM 777 O O . LYS A 1 102 ? -2.027 -9.362 15.675 1.00 84.56 102 LYS A O 1
ATOM 782 N N . GLN A 1 103 ? -3.585 -7.919 16.419 1.00 81.94 103 GLN A N 1
ATOM 783 C CA . GLN A 1 103 ? -3.809 -7.290 15.117 1.00 81.94 103 GLN A CA 1
ATOM 784 C C . GLN A 1 103 ? -2.558 -6.542 14.634 1.00 81.94 103 GLN A C 1
ATOM 786 O O . GLN A 1 103 ? -2.178 -6.657 13.466 1.00 81.94 103 GLN A O 1
ATOM 791 N N . ALA A 1 104 ? -1.895 -5.811 15.535 1.00 86.88 104 ALA A N 1
ATOM 792 C CA . ALA A 1 104 ? -0.642 -5.129 15.233 1.00 86.88 104 ALA A CA 1
ATOM 793 C C . ALA A 1 104 ? 0.455 -6.121 14.814 1.00 86.88 104 ALA A C 1
ATOM 795 O O . ALA A 1 104 ? 1.077 -5.913 13.775 1.00 86.88 104 ALA A O 1
ATOM 796 N N . ASP A 1 105 ? 0.632 -7.225 15.546 1.00 88.88 105 ASP A N 1
ATOM 797 C CA . ASP A 1 105 ? 1.639 -8.247 15.243 1.00 88.88 105 ASP A CA 1
ATOM 798 C C . ASP A 1 105 ? 1.416 -8.882 13.862 1.00 88.88 105 ASP A C 1
ATOM 800 O O . ASP A 1 105 ? 2.354 -8.973 13.065 1.00 88.88 105 ASP A O 1
ATOM 804 N N . VAL A 1 106 ? 0.176 -9.269 13.530 1.00 88.44 106 VAL A N 1
ATOM 805 C CA . VAL A 1 106 ? -0.158 -9.835 12.207 1.00 88.44 106 VAL A CA 1
ATOM 806 C C . VAL A 1 106 ? 0.164 -8.837 11.092 1.00 88.44 106 VAL A C 1
ATOM 808 O O . VAL A 1 106 ? 0.824 -9.194 10.113 1.00 88.44 106 VAL A O 1
ATOM 811 N N . ASN A 1 107 ? -0.233 -7.573 11.253 1.00 87.75 107 ASN A N 1
ATOM 812 C CA . ASN A 1 107 ? 0.036 -6.529 10.264 1.00 87.75 107 ASN A CA 1
ATOM 813 C C . ASN A 1 107 ? 1.538 -6.236 10.125 1.00 87.75 107 ASN A C 1
ATOM 815 O O . ASN A 1 107 ? 2.039 -6.107 9.007 1.00 87.75 107 ASN A O 1
ATOM 819 N N . SER A 1 108 ? 2.283 -6.178 11.231 1.00 90.94 108 SER A N 1
ATOM 820 C CA . SER A 1 108 ? 3.735 -5.985 11.226 1.00 90.94 108 SER A CA 1
ATOM 821 C C . SER A 1 108 ? 4.471 -7.131 10.530 1.00 90.94 108 SER A C 1
ATOM 823 O O . SER A 1 108 ? 5.398 -6.877 9.760 1.00 90.94 108 SER A O 1
ATOM 825 N N . LEU A 1 109 ? 4.047 -8.381 10.734 1.00 92.38 109 LEU A N 1
ATOM 826 C CA . LEU A 1 109 ? 4.629 -9.542 10.054 1.00 92.38 109 LEU A CA 1
ATOM 827 C C . LEU A 1 109 ? 4.335 -9.546 8.547 1.00 92.38 109 LEU A C 1
ATOM 829 O O . LEU A 1 109 ? 5.223 -9.860 7.754 1.00 92.38 109 LEU A O 1
ATOM 833 N N . LEU A 1 110 ? 3.128 -9.151 8.131 1.00 91.31 110 LEU A N 1
ATOM 834 C CA . LEU A 1 110 ? 2.784 -9.005 6.711 1.00 91.31 110 LEU A CA 1
ATOM 835 C C . LEU A 1 110 ? 3.591 -7.890 6.037 1.00 91.31 110 LEU A C 1
ATOM 837 O O . LEU A 1 110 ? 4.094 -8.073 4.928 1.00 91.31 110 LEU A O 1
ATOM 841 N N . LEU A 1 111 ? 3.772 -6.757 6.721 1.00 91.94 111 LEU A N 1
ATOM 842 C CA . LEU A 1 111 ? 4.626 -5.665 6.252 1.00 91.94 111 LEU A CA 1
ATOM 843 C C . LEU A 1 111 ? 6.094 -6.100 6.145 1.00 91.94 111 LEU A C 1
ATOM 845 O O . LEU A 1 111 ? 6.759 -5.769 5.162 1.00 91.94 111 LEU A O 1
ATOM 849 N N . LEU A 1 112 ? 6.592 -6.882 7.108 1.00 92.56 112 LEU A N 1
ATOM 850 C CA . LEU A 1 112 ? 7.937 -7.456 7.058 1.00 92.56 112 LEU A CA 1
ATOM 851 C C . 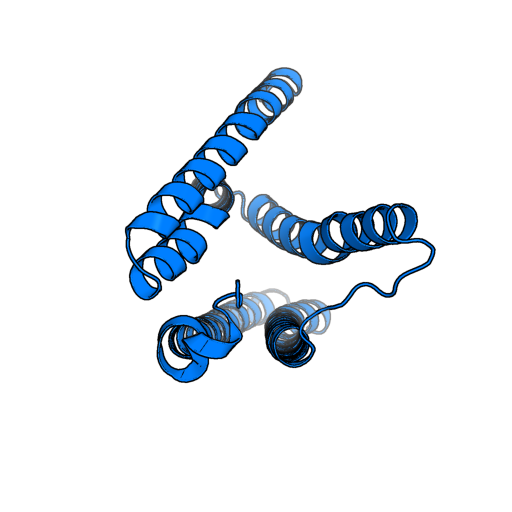LEU A 1 112 ? 8.097 -8.406 5.864 1.00 92.56 112 LEU A C 1
ATOM 853 O O . LEU A 1 112 ? 9.091 -8.322 5.142 1.00 92.56 112 LEU A O 1
ATOM 857 N N . LEU A 1 113 ? 7.112 -9.272 5.612 1.00 92.88 113 LEU A N 1
ATOM 858 C CA . LEU A 1 113 ? 7.104 -10.156 4.446 1.00 92.88 113 LEU A CA 1
ATOM 859 C C . LEU A 1 113 ? 7.147 -9.356 3.135 1.00 92.88 113 LEU A C 1
ATOM 861 O O . LEU A 1 113 ? 7.946 -9.673 2.250 1.00 92.88 113 LEU A O 1
ATOM 865 N N . ALA A 1 114 ? 6.330 -8.305 3.019 1.00 92.25 114 ALA A N 1
ATOM 866 C CA . ALA A 1 114 ? 6.318 -7.425 1.853 1.00 92.25 114 ALA A CA 1
ATOM 867 C C . ALA A 1 114 ? 7.676 -6.729 1.648 1.00 92.25 114 ALA A C 1
ATOM 869 O O . ALA A 1 114 ? 8.205 -6.706 0.533 1.00 92.25 114 ALA A O 1
ATOM 870 N N . LEU A 1 115 ? 8.288 -6.232 2.730 1.00 92.25 115 LEU A N 1
ATOM 871 C CA . LEU A 1 115 ? 9.616 -5.622 2.697 1.00 92.25 115 LEU A CA 1
ATOM 872 C C . LEU A 1 115 ? 10.676 -6.609 2.195 1.00 92.25 115 LEU A C 1
ATOM 874 O O . LEU A 1 115 ? 11.446 -6.268 1.300 1.00 92.25 115 LEU A O 1
ATOM 878 N N . LEU A 1 116 ? 10.701 -7.837 2.718 1.00 92.00 116 LEU A N 1
ATOM 879 C CA . LEU A 1 116 ? 11.647 -8.872 2.286 1.00 92.00 116 LEU A CA 1
ATOM 880 C C . LEU A 1 116 ? 11.459 -9.227 0.802 1.00 92.00 116 LEU A C 1
ATOM 882 O O . LEU A 1 116 ? 12.437 -9.306 0.054 1.00 92.00 116 LEU A O 1
ATOM 886 N N . CYS A 1 117 ? 10.207 -9.359 0.352 1.00 91.69 117 CYS A N 1
ATOM 887 C CA . CYS A 1 117 ? 9.872 -9.634 -1.047 1.00 91.69 117 CYS A CA 1
ATOM 888 C C . CYS A 1 117 ? 10.325 -8.516 -2.000 1.00 91.69 117 CYS A C 1
ATOM 890 O O . CYS A 1 117 ? 10.705 -8.811 -3.136 1.00 91.69 117 CYS A O 1
ATOM 892 N N . HIS A 1 118 ? 10.308 -7.253 -1.559 1.00 89.69 118 HIS A N 1
ATOM 893 C CA . HIS A 1 118 ? 10.802 -6.099 -2.322 1.00 89.69 118 HIS A CA 1
ATOM 894 C C . HIS A 1 118 ? 12.326 -5.925 -2.253 1.00 89.69 118 HIS A C 1
ATOM 896 O O . HIS A 1 118 ? 12.950 -5.562 -3.254 1.00 89.69 118 HIS A O 1
ATOM 902 N N . MET A 1 119 ? 12.940 -6.201 -1.102 1.00 89.50 119 MET A N 1
ATOM 903 C CA . MET A 1 119 ? 14.388 -6.086 -0.902 1.00 89.50 119 MET A CA 1
ATOM 904 C C . MET A 1 119 ? 15.163 -7.069 -1.774 1.00 89.50 119 MET A C 1
ATOM 906 O O . MET A 1 119 ? 16.240 -6.744 -2.267 1.00 89.50 119 MET A O 1
ATOM 910 N N . LEU A 1 120 ? 14.613 -8.256 -2.011 1.00 88.06 120 LEU A N 1
ATOM 911 C CA . LEU A 1 120 ? 15.299 -9.321 -2.731 1.00 88.06 120 LEU A CA 1
ATOM 912 C C . LEU A 1 120 ? 15.582 -8.973 -4.220 1.00 88.06 120 LEU A C 1
ATOM 914 O O . LEU A 1 120 ? 16.748 -9.031 -4.622 1.00 88.06 120 LEU A O 1
ATOM 918 N N . PRO A 1 121 ? 14.614 -8.492 -5.032 1.00 88.06 121 PRO A N 1
ATOM 919 C CA . PRO A 1 121 ? 14.891 -7.932 -6.361 1.00 88.06 121 PRO A CA 1
ATOM 920 C C . PRO A 1 121 ? 15.797 -6.69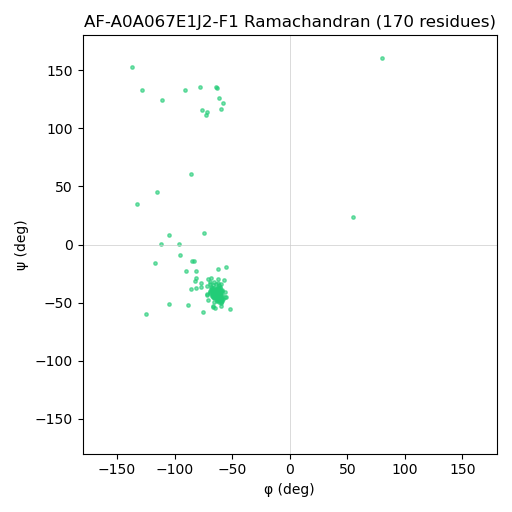4 -6.343 1.00 88.06 121 PRO A C 1
ATOM 922 O O . PRO A 1 121 ? 16.592 -6.503 -7.267 1.00 88.06 121 PRO A O 1
ATOM 925 N N . LEU A 1 122 ? 15.680 -5.850 -5.311 1.00 88.12 122 LEU A N 1
ATOM 926 C CA . LEU A 1 122 ? 16.471 -4.626 -5.175 1.00 88.12 122 LEU A CA 1
ATOM 927 C C . LEU A 1 122 ? 17.957 -4.946 -4.971 1.00 88.12 122 LEU A C 1
ATOM 929 O O . LEU A 1 122 ? 18.795 -4.465 -5.729 1.00 88.12 122 LEU A O 1
ATOM 933 N N . LEU A 1 123 ? 18.279 -5.792 -3.992 1.00 88.31 123 LEU A N 1
ATOM 934 C CA . LEU A 1 123 ? 19.650 -6.199 -3.683 1.00 88.31 123 LEU A CA 1
ATOM 935 C C . LEU A 1 123 ? 20.296 -6.928 -4.859 1.00 88.31 123 LEU A C 1
ATOM 937 O O . LEU A 1 123 ? 21.438 -6.637 -5.202 1.00 88.31 123 LEU A O 1
ATOM 941 N N . PHE A 1 124 ? 19.552 -7.813 -5.528 1.00 85.88 124 PHE A N 1
ATOM 942 C CA . PHE A 1 124 ? 20.053 -8.516 -6.706 1.00 85.88 124 PHE A CA 1
ATOM 943 C C . PHE A 1 124 ? 20.442 -7.549 -7.836 1.00 85.88 124 PHE A C 1
ATOM 945 O O . PHE A 1 124 ? 21.486 -7.717 -8.464 1.00 85.88 124 PHE A O 1
ATOM 952 N N . LYS A 1 125 ? 19.649 -6.490 -8.054 1.00 84.50 125 LYS A N 1
ATOM 953 C CA . LYS A 1 125 ? 19.966 -5.440 -9.033 1.00 84.50 125 LYS A CA 1
ATOM 954 C C . LYS A 1 125 ? 21.266 -4.695 -8.696 1.00 84.50 125 LYS A C 1
ATOM 956 O O . LYS A 1 125 ? 21.989 -4.327 -9.614 1.00 84.50 125 LYS A O 1
ATOM 961 N N . TYR A 1 126 ? 21.543 -4.443 -7.416 1.00 83.62 126 TYR A N 1
ATOM 962 C CA . TYR A 1 126 ? 22.746 -3.719 -6.982 1.00 83.62 126 TYR A CA 1
ATOM 963 C C . TYR A 1 126 ? 24.000 -4.599 -6.902 1.00 83.62 126 TYR A C 1
ATOM 965 O O . TYR A 1 126 ? 25.100 -4.099 -7.114 1.00 83.62 126 TYR A O 1
ATOM 973 N N . ALA A 1 127 ? 23.849 -5.886 -6.591 1.00 84.12 127 ALA A N 1
ATOM 974 C CA . ALA A 1 127 ? 24.972 -6.800 -6.393 1.00 84.12 127 ALA A CA 1
ATOM 975 C C . ALA A 1 127 ? 25.560 -7.356 -7.703 1.00 84.12 127 ALA A C 1
ATOM 977 O O . ALA A 1 127 ? 26.706 -7.802 -7.720 1.00 84.12 127 ALA A O 1
ATOM 978 N N . ALA A 1 128 ? 24.793 -7.377 -8.795 1.00 78.06 128 ALA A N 1
ATOM 979 C CA . ALA A 1 128 ? 25.206 -8.058 -10.016 1.00 78.06 128 ALA A CA 1
ATOM 980 C C . ALA A 1 128 ? 25.977 -7.145 -10.992 1.00 78.06 128 ALA A C 1
ATOM 982 O O . ALA A 1 128 ? 25.557 -6.035 -11.312 1.00 78.06 128 ALA A O 1
ATOM 983 N N . ALA A 1 129 ? 27.107 -7.647 -11.503 1.00 67.75 129 ALA A N 1
ATOM 984 C CA . ALA A 1 129 ? 28.064 -6.889 -12.318 1.00 67.75 129 ALA A CA 1
ATOM 985 C C . ALA A 1 129 ? 27.741 -6.828 -13.829 1.00 67.75 129 ALA A C 1
ATOM 987 O O . ALA A 1 129 ? 28.335 -6.027 -14.548 1.00 67.75 129 ALA A O 1
ATOM 988 N N . SER A 1 130 ? 26.827 -7.664 -14.340 1.00 73.12 130 SER A N 1
ATOM 989 C CA . SER A 1 130 ? 26.478 -7.729 -15.773 1.00 73.12 130 SER A CA 1
ATOM 990 C C . SER A 1 130 ? 25.065 -7.199 -16.029 1.00 73.12 130 SER A C 1
ATOM 992 O O . SER A 1 130 ? 24.105 -7.668 -15.431 1.00 73.12 130 SER A O 1
ATOM 994 N N . SER A 1 131 ? 24.899 -6.214 -16.913 1.00 73.19 131 SER A N 1
ATOM 995 C CA . SER A 1 131 ? 23.661 -5.418 -16.990 1.00 73.19 131 SER A CA 1
ATOM 996 C C . SER A 1 131 ? 22.443 -6.163 -17.558 1.00 73.19 131 SER A C 1
ATOM 998 O O . SER A 1 131 ? 21.351 -6.059 -16.999 1.00 73.19 131 SER A O 1
ATOM 1000 N N . ASP A 1 132 ? 22.601 -6.932 -18.637 1.00 76.25 132 ASP A N 1
ATOM 1001 C CA . ASP A 1 132 ? 21.449 -7.442 -19.401 1.00 76.25 132 ASP A CA 1
ATOM 1002 C C . ASP A 1 132 ? 20.870 -8.762 -18.845 1.00 76.25 132 ASP A C 1
ATOM 1004 O O . ASP A 1 132 ? 19.652 -8.944 -18.752 1.00 76.25 132 ASP A O 1
ATOM 1008 N N . ILE A 1 133 ? 21.736 -9.670 -18.376 1.00 77.00 133 ILE A N 1
ATOM 1009 C CA . ILE A 1 133 ? 21.320 -10.906 -17.685 1.00 77.00 133 ILE A CA 1
ATOM 1010 C C . ILE A 1 133 ? 20.653 -10.557 -16.349 1.00 77.00 133 ILE A C 1
ATOM 1012 O O . ILE A 1 133 ? 19.594 -11.097 -16.019 1.00 77.00 133 ILE A O 1
ATOM 1016 N N . THR A 1 134 ? 21.224 -9.594 -15.622 1.00 82.50 134 THR A N 1
ATOM 1017 C CA . THR A 1 134 ? 20.669 -9.114 -14.353 1.00 82.50 134 THR A CA 1
ATOM 1018 C C . THR A 1 134 ? 19.291 -8.507 -14.546 1.00 82.50 134 THR A C 1
ATOM 1020 O O . THR A 1 134 ? 18.389 -8.843 -13.791 1.00 82.50 134 THR A O 1
ATOM 1023 N N . ALA A 1 135 ? 19.071 -7.686 -15.577 1.00 83.94 135 ALA A N 1
ATOM 1024 C CA . ALA A 1 135 ? 17.767 -7.068 -15.810 1.00 83.94 135 ALA A CA 1
ATOM 1025 C C . ALA A 1 135 ? 16.641 -8.105 -15.994 1.00 83.94 135 ALA A C 1
ATOM 1027 O O . ALA A 1 135 ? 15.562 -7.963 -15.409 1.00 83.94 135 ALA A O 1
ATOM 1028 N N . LYS A 1 136 ? 16.896 -9.175 -16.761 1.00 86.44 136 LYS A N 1
ATOM 1029 C CA . LYS A 1 136 ? 15.926 -10.265 -16.969 1.00 86.44 136 LYS A CA 1
ATOM 1030 C C . LYS A 1 136 ? 15.667 -11.048 -15.682 1.00 86.44 136 LYS A C 1
ATOM 1032 O O . LYS A 1 136 ? 14.507 -11.287 -15.344 1.00 86.44 136 LYS A O 1
ATOM 1037 N N . ALA A 1 137 ? 16.723 -11.396 -14.949 1.00 87.94 137 ALA A N 1
ATOM 1038 C CA . ALA A 1 137 ? 16.613 -12.115 -13.684 1.00 87.94 137 ALA A CA 1
ATOM 1039 C C . ALA A 1 137 ? 15.911 -11.275 -12.598 1.00 87.94 137 ALA A C 1
ATOM 1041 O O . ALA A 1 137 ? 14.977 -11.765 -11.970 1.00 87.94 137 ALA A O 1
ATOM 1042 N N . THR A 1 138 ? 16.246 -9.988 -12.444 1.00 89.69 138 THR A N 1
ATOM 1043 C CA . THR A 1 138 ? 15.548 -9.054 -11.540 1.00 89.69 138 THR A CA 1
ATOM 1044 C C . THR A 1 138 ? 14.057 -8.975 -11.861 1.00 89.69 138 THR A C 1
ATOM 1046 O O . THR A 1 138 ? 13.235 -8.950 -10.947 1.00 89.69 138 THR A O 1
ATOM 1049 N N . LEU A 1 139 ? 13.681 -8.949 -13.144 1.00 90.31 139 LEU A N 1
ATOM 1050 C CA . LEU A 1 139 ? 12.274 -8.900 -13.541 1.00 90.31 139 LEU A CA 1
ATOM 1051 C C . LEU A 1 139 ? 11.533 -10.198 -13.194 1.00 90.31 139 LEU A C 1
ATOM 1053 O O . LEU A 1 139 ? 10.413 -10.141 -12.688 1.00 90.31 139 LEU A O 1
ATOM 1057 N N . GLN A 1 140 ? 12.141 -11.360 -13.448 1.00 91.88 140 GLN A N 1
ATOM 1058 C CA . GLN A 1 140 ? 11.568 -12.655 -13.058 1.00 91.88 140 GLN A CA 1
ATOM 1059 C C . GLN A 1 140 ? 11.391 -12.747 -11.543 1.00 91.88 140 GLN A C 1
ATOM 1061 O O . GLN A 1 140 ? 10.331 -13.147 -11.067 1.00 91.88 140 GLN A O 1
ATOM 1066 N N . LEU A 1 141 ? 12.395 -12.293 -10.799 1.00 91.81 141 LEU A N 1
ATOM 1067 C CA . LEU A 1 141 ? 12.389 -12.271 -9.347 1.00 91.81 141 LEU A CA 1
ATOM 1068 C C . LEU A 1 141 ? 11.309 -11.334 -8.798 1.00 91.81 141 LEU A C 1
ATOM 1070 O O . LEU A 1 141 ? 10.541 -11.725 -7.929 1.00 91.81 141 LEU A O 1
ATOM 1074 N N . SER A 1 142 ? 11.169 -10.138 -9.376 1.00 93.19 142 SER A N 1
ATOM 1075 C CA . SER A 1 142 ? 10.092 -9.204 -9.036 1.00 93.19 142 SER A CA 1
ATOM 1076 C C . SER A 1 142 ? 8.710 -9.801 -9.299 1.00 93.19 142 SER A C 1
ATOM 1078 O O . SER A 1 142 ? 7.816 -9.606 -8.483 1.00 93.19 142 SER A O 1
ATOM 1080 N N . ARG A 1 143 ? 8.521 -10.538 -10.404 1.00 94.69 143 ARG A N 1
ATOM 1081 C CA . ARG A 1 143 ? 7.249 -11.216 -10.711 1.00 94.69 143 ARG A CA 1
ATOM 1082 C C . ARG A 1 143 ? 6.948 -12.332 -9.713 1.00 94.69 143 ARG A C 1
ATOM 1084 O O . ARG A 1 143 ? 5.817 -12.425 -9.249 1.00 94.69 143 ARG A O 1
ATOM 1091 N N . ALA A 1 144 ? 7.950 -13.139 -9.364 1.00 94.38 144 ALA A N 1
ATOM 1092 C CA . ALA A 1 144 ? 7.815 -14.173 -8.344 1.00 94.38 144 ALA A CA 1
ATOM 1093 C C . ALA A 1 144 ? 7.439 -13.561 -6.983 1.00 94.38 144 ALA A C 1
ATOM 1095 O O . ALA A 1 144 ? 6.456 -13.986 -6.380 1.00 94.38 144 ALA A O 1
ATOM 1096 N N . SER A 1 145 ? 8.137 -12.501 -6.556 1.00 93.38 145 SER A N 1
ATOM 1097 C CA . SER A 1 145 ? 7.804 -11.741 -5.345 1.00 93.38 145 SER A CA 1
ATOM 1098 C C . SER A 1 145 ? 6.366 -11.212 -5.369 1.00 93.38 145 SER A C 1
ATOM 1100 O O . SER A 1 145 ? 5.650 -11.358 -4.383 1.00 93.38 145 SER A O 1
ATOM 1102 N N . SER A 1 146 ? 5.903 -10.638 -6.487 1.00 93.56 146 SER A N 1
ATOM 1103 C CA . SER A 1 146 ? 4.519 -10.157 -6.614 1.00 93.56 146 SER A CA 1
ATOM 1104 C C . SER A 1 146 ? 3.481 -11.273 -6.467 1.00 93.56 146 SER A C 1
ATOM 1106 O O . SER A 1 146 ? 2.456 -11.055 -5.829 1.00 93.56 146 SER A O 1
ATOM 1108 N N . ILE A 1 147 ? 3.742 -12.467 -7.010 1.00 95.44 147 ILE A N 1
ATOM 1109 C CA . ILE A 1 147 ? 2.847 -13.627 -6.861 1.00 95.44 147 ILE A CA 1
ATOM 1110 C C . ILE A 1 147 ? 2.788 -14.075 -5.397 1.00 95.44 147 ILE A C 1
ATOM 1112 O O . ILE A 1 147 ? 1.698 -14.276 -4.868 1.00 95.44 147 ILE A O 1
ATOM 1116 N N . VAL A 1 148 ? 3.939 -14.186 -4.727 1.00 94.38 148 VAL A N 1
ATOM 1117 C CA . VAL A 1 148 ? 4.005 -14.560 -3.304 1.00 94.38 148 VAL A CA 1
ATOM 1118 C C . VAL A 1 148 ? 3.246 -13.551 -2.441 1.00 94.38 148 VAL A C 1
ATOM 1120 O O . VAL A 1 148 ? 2.449 -13.951 -1.595 1.00 94.38 148 VAL A O 1
ATOM 1123 N N . MET A 1 149 ? 3.426 -12.250 -2.691 1.00 93.00 149 MET A N 1
ATOM 1124 C CA . MET A 1 149 ? 2.696 -11.200 -1.976 1.00 93.00 149 MET A CA 1
ATOM 1125 C C . MET A 1 149 ? 1.187 -11.261 -2.231 1.00 93.00 149 MET A C 1
ATOM 1127 O O . MET A 1 149 ? 0.421 -11.107 -1.286 1.00 93.00 149 MET A O 1
ATOM 1131 N N . LEU A 1 150 ? 0.742 -11.528 -3.465 1.00 93.00 150 LEU A N 1
ATOM 1132 C CA . LEU A 1 150 ? -0.684 -11.693 -3.770 1.00 93.00 150 LEU A CA 1
ATOM 1133 C C . LEU A 1 150 ? -1.287 -12.891 -3.035 1.00 93.00 150 LEU A C 1
ATOM 1135 O O . LEU A 1 150 ? -2.359 -12.765 -2.453 1.00 93.00 150 LEU A O 1
ATOM 1139 N N . ILE A 1 151 ? -0.597 -14.034 -3.018 1.00 94.38 151 ILE A N 1
ATOM 1140 C CA . ILE A 1 151 ? -1.047 -15.219 -2.273 1.00 94.38 151 ILE A CA 1
ATOM 1141 C C . ILE A 1 151 ? -1.145 -14.899 -0.779 1.00 94.38 151 ILE A C 1
ATOM 1143 O O . ILE A 1 151 ? -2.168 -15.189 -0.162 1.00 94.38 151 ILE A O 1
ATOM 1147 N N . GLY A 1 152 ? -0.117 -14.260 -0.211 1.00 92.12 152 GLY A N 1
ATOM 1148 C CA . GLY A 1 152 ? -0.124 -13.825 1.186 1.00 92.12 152 GLY A CA 1
ATOM 1149 C C . GLY A 1 152 ? -1.267 -12.855 1.493 1.00 92.12 152 GLY A C 1
ATOM 1150 O O . GLY A 1 152 ? -1.942 -13.003 2.507 1.00 92.12 152 GLY A O 1
ATOM 1151 N N . TYR A 1 153 ? -1.542 -11.915 0.588 1.00 90.31 153 TYR A N 1
ATOM 1152 C CA . TYR A 1 153 ? -2.639 -10.961 0.718 1.00 90.31 153 TYR A CA 1
ATOM 1153 C C . TYR A 1 153 ? -4.015 -11.633 0.665 1.00 90.31 153 TYR A C 1
ATOM 1155 O O . TYR A 1 153 ? -4.857 -11.361 1.515 1.00 90.31 153 TYR A O 1
ATOM 1163 N N . PHE A 1 154 ? -4.248 -12.556 -0.274 1.00 90.38 154 PHE A N 1
ATOM 1164 C CA . PHE A 1 154 ? -5.506 -13.307 -0.325 1.00 90.38 154 PHE A CA 1
ATOM 1165 C C . PHE A 1 154 ? -5.689 -14.207 0.897 1.00 90.38 154 PHE A C 1
ATOM 1167 O O . PHE A 1 154 ? -6.787 -14.264 1.446 1.00 90.38 154 PHE A O 1
ATOM 1174 N N . ALA A 1 155 ? -4.626 -14.869 1.361 1.00 90.75 155 ALA A N 1
ATOM 1175 C CA . ALA A 1 155 ? -4.665 -15.642 2.599 1.00 90.75 155 ALA A CA 1
ATOM 1176 C C . ALA A 1 155 ? -5.011 -14.750 3.803 1.00 90.75 155 ALA A C 1
ATOM 1178 O O . ALA A 1 155 ? -5.845 -15.129 4.623 1.00 90.75 155 ALA A O 1
ATOM 1179 N N . TYR A 1 156 ? -4.440 -13.542 3.868 1.00 87.56 156 TYR A N 1
ATOM 1180 C CA . TYR A 1 156 ? -4.785 -12.547 4.879 1.00 87.56 156 TYR A CA 1
ATOM 1181 C C . TYR A 1 156 ? -6.243 -12.076 4.770 1.00 87.56 156 TYR A C 1
ATOM 1183 O O . TYR A 1 156 ? -6.923 -12.009 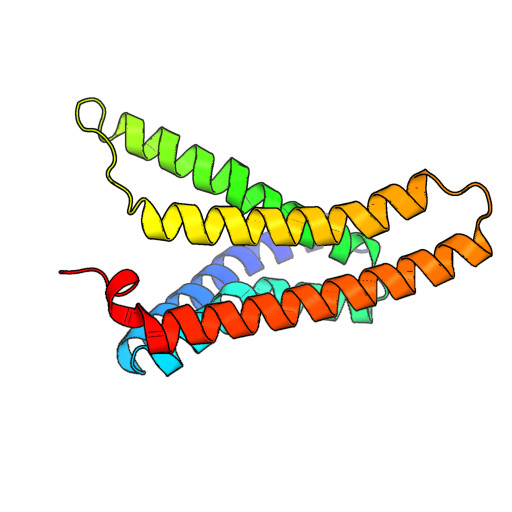5.788 1.00 87.56 156 TYR A O 1
ATOM 1191 N N . LEU A 1 157 ? -6.768 -11.826 3.567 1.00 86.31 157 LEU A N 1
ATOM 1192 C CA . LEU A 1 157 ? -8.180 -11.470 3.387 1.00 86.31 157 LEU A CA 1
ATOM 1193 C C . LEU A 1 157 ? -9.116 -12.596 3.840 1.00 86.31 157 LEU A C 1
ATOM 1195 O O . LEU A 1 157 ? -10.102 -12.333 4.520 1.00 86.31 157 LEU A O 1
ATOM 1199 N N . VAL A 1 158 ? -8.812 -13.856 3.519 1.00 87.19 158 VAL A N 1
ATOM 1200 C CA . VAL A 1 158 ? -9.590 -15.006 4.016 1.00 87.19 158 VAL A CA 1
ATOM 1201 C C . VAL A 1 158 ? -9.508 -15.093 5.541 1.00 87.19 158 VAL A C 1
ATOM 1203 O O . VAL A 1 158 ? -10.515 -15.351 6.207 1.00 87.19 158 VAL A O 1
ATOM 1206 N N . PHE A 1 159 ? -8.324 -14.835 6.102 1.00 85.12 159 PHE A N 1
ATOM 1207 C CA . PHE A 1 159 ? -8.129 -14.804 7.542 1.00 85.12 159 PHE A CA 1
ATOM 1208 C C . PHE A 1 159 ? -9.011 -13.736 8.203 1.00 85.12 159 PHE A C 1
ATOM 1210 O O . PHE A 1 159 ? -9.810 -14.066 9.081 1.00 85.12 159 PHE A O 1
ATOM 1217 N N . GLN A 1 160 ? -8.918 -12.499 7.709 1.00 82.06 160 GLN A N 1
ATOM 1218 C CA . GLN A 1 160 ? -9.601 -11.309 8.211 1.00 82.06 160 GLN A CA 1
ATOM 1219 C C . GLN A 1 160 ? -11.126 -11.380 8.043 1.00 82.06 160 GLN A C 1
ATOM 1221 O O . GLN A 1 160 ? -11.863 -11.026 8.958 1.00 82.06 160 GLN A O 1
ATOM 1226 N N . LEU A 1 161 ? -11.613 -11.825 6.881 1.00 80.69 161 LEU A N 1
ATOM 1227 C CA . LEU A 1 161 ? -13.038 -11.757 6.538 1.00 80.69 161 LEU A CA 1
ATOM 1228 C C . LEU A 1 161 ? -13.833 -12.988 6.966 1.00 80.69 161 LEU A C 1
ATOM 1230 O O . LEU A 1 161 ? -15.057 -12.893 7.088 1.00 80.69 161 LEU A O 1
ATOM 1234 N N . TRP A 1 162 ? -13.172 -14.137 7.145 1.00 78.75 162 TRP A N 1
ATOM 1235 C CA . TRP A 1 162 ? -13.867 -15.399 7.388 1.00 78.75 162 TRP A CA 1
ATOM 1236 C C . TRP A 1 162 ? -13.422 -16.099 8.664 1.00 78.75 162 TRP A C 1
ATOM 1238 O O . TRP A 1 162 ? -14.243 -16.317 9.547 1.00 78.75 162 TRP A O 1
ATOM 1248 N N . THR A 1 163 ? -12.139 -16.444 8.792 1.00 80.25 163 THR A N 1
ATOM 1249 C CA . THR A 1 163 ? -11.722 -17.333 9.892 1.00 80.25 163 THR A CA 1
ATOM 1250 C C . THR A 1 163 ? -11.624 -16.640 11.251 1.00 80.25 163 THR A C 1
ATOM 1252 O O . THR A 1 163 ? -11.855 -17.279 12.268 1.00 80.25 163 THR A O 1
ATOM 1255 N N . HIS A 1 164 ? -11.247 -15.360 11.272 1.00 78.81 164 HIS A N 1
ATOM 1256 C CA . HIS A 1 164 ? -10.854 -14.627 12.479 1.00 78.81 164 HIS A CA 1
ATOM 1257 C C . HIS A 1 164 ? -11.549 -13.259 12.543 1.00 78.81 164 HIS A C 1
ATOM 1259 O O . HIS A 1 164 ? -10.981 -12.278 13.016 1.00 78.81 164 HIS A O 1
ATOM 1265 N N . ARG A 1 165 ? -12.797 -13.199 12.058 1.00 71.25 165 ARG A N 1
ATOM 1266 C CA . ARG A 1 165 ? -13.582 -11.961 11.947 1.00 71.25 165 ARG A CA 1
ATOM 1267 C C . ARG A 1 165 ? -13.796 -11.270 13.300 1.00 71.25 165 ARG A C 1
ATOM 1269 O O . ARG A 1 165 ? -13.722 -10.050 13.372 1.00 71.25 165 ARG A O 1
ATOM 1276 N N . GLU A 1 166 ? -13.936 -12.052 14.372 1.00 67.00 166 GLU A N 1
ATOM 1277 C CA . GLU A 1 166 ? -14.096 -11.565 15.753 1.00 67.00 166 GLU A CA 1
ATOM 1278 C C . GLU A 1 166 ? -12.893 -10.757 16.276 1.00 67.00 166 GLU A C 1
ATOM 1280 O O . GLU A 1 166 ? -13.048 -9.970 17.201 1.00 67.00 166 GLU A O 1
ATOM 1285 N N . PHE A 1 167 ? -11.696 -10.911 15.691 1.00 64.69 167 PHE A N 1
ATOM 1286 C CA . PHE A 1 167 ? -10.524 -10.098 16.051 1.00 64.69 167 PHE A CA 1
ATOM 1287 C C . PHE A 1 167 ? -10.489 -8.733 15.345 1.00 64.69 167 PHE A C 1
ATOM 1289 O O . PHE A 1 167 ? -9.685 -7.883 15.716 1.00 64.69 167 PHE A O 1
ATOM 1296 N N . PHE A 1 168 ? -11.307 -8.533 14.307 1.00 62.72 168 PHE A N 1
ATOM 1297 C CA . PHE A 1 168 ? -11.311 -7.320 13.479 1.00 62.72 168 PHE A CA 1
ATOM 1298 C C . PHE A 1 168 ? -12.629 -6.540 13.542 1.00 62.72 168 PHE A C 1
ATOM 1300 O O . PHE A 1 168 ? -12.656 -5.375 13.149 1.00 62.72 168 PHE A O 1
ATOM 1307 N N . GLU A 1 169 ? -13.712 -7.147 14.028 1.00 59.88 169 GLU A N 1
ATOM 1308 C CA . GLU A 1 169 ? -14.916 -6.421 14.424 1.00 59.88 169 GLU A CA 1
ATOM 1309 C C . GLU A 1 169 ? -14.657 -5.755 15.776 1.00 59.88 169 GLU A C 1
ATOM 1311 O O . GLU A 1 169 ? -14.404 -6.426 16.774 1.00 59.88 169 GLU A O 1
ATOM 1316 N N . ALA A 1 170 ? -14.675 -4.422 15.804 1.00 49.94 170 ALA A N 1
ATOM 1317 C CA . ALA A 1 170 ? -14.602 -3.687 17.056 1.00 49.94 170 ALA A CA 1
ATOM 1318 C C . ALA A 1 170 ? -15.771 -4.127 17.951 1.00 49.94 170 ALA A C 1
ATOM 1320 O O . ALA A 1 170 ? -16.929 -4.013 17.549 1.00 49.94 170 ALA A O 1
ATOM 1321 N N . GLN A 1 171 ? -15.466 -4.638 19.148 1.00 35.50 171 GLN A N 1
ATOM 1322 C CA . GLN A 1 171 ? -16.457 -4.710 20.218 1.00 35.50 171 GLN A CA 1
ATOM 1323 C C . GLN A 1 171 ? -16.911 -3.275 20.505 1.00 35.50 171 GLN A C 1
ATOM 1325 O O . GLN A 1 171 ? -16.075 -2.441 20.860 1.00 35.50 171 GLN A O 1
ATOM 1330 N N . GLU A 1 172 ? -18.199 -3.004 20.277 1.00 34.03 172 GLU A N 1
ATOM 1331 C CA . GLU A 1 172 ? -18.873 -1.765 20.696 1.00 34.03 172 GLU A CA 1
ATOM 1332 C C . GLU A 1 172 ? -18.596 -1.418 22.166 1.00 34.03 172 GLU A C 1
ATOM 1334 O O . GLU A 1 172 ? -18.577 -2.342 23.017 1.00 34.03 172 GLU A O 1
#

InterPro domains:
  IPR004713 Calcium/proton exchanger [PTHR31503] (4-172)
  IPR004837 Sodium/calcium exchanger membrane region [PF01699] (4-162)
  IPR044880 NCX, central ion-binding domain superfamily [G3DSA:1.20.1420.30] (34-168)

Foldseek 3Di:
DPDVVVVVVVVVVVVVVLVVQLVVLQVVLVVPDPLVSVVSNVPRNCVSLVVVLVVCVVVVVPVCNVVSVVVVVCCVPPVVVVVCCVVVCVVCVPDDDDDDPVVVVLVVVLVVLLVVLVVVLVVLCVPDDDHPVSVVVSVVSNVVSVVVNVVVVVVVSCCCRPVPVVSVPDDD

Solvent-accessible surface area (backbone atoms only — not comparable to full-atom values): 9466 Å² total; per-residue (Å²): 130,86,53,69,65,60,54,52,53,49,50,62,60,44,53,62,53,47,51,49,51,33,52,52,31,52,57,50,20,71,76,57,41,68,53,56,13,49,52,39,39,65,51,47,58,45,34,62,61,51,52,54,38,50,55,31,48,75,70,67,34,56,65,60,38,54,53,48,54,53,47,51,53,49,39,52,65,50,52,51,45,45,48,51,52,51,54,50,42,65,76,32,76,89,51,85,86,85,74,63,62,69,60,48,50,55,51,52,52,52,50,50,51,51,48,53,45,54,47,52,33,51,51,53,60,72,71,52,92,53,73,71,68,42,53,55,51,33,50,54,45,43,53,52,30,51,52,55,50,49,53,52,48,53,54,46,48,48,37,51,52,64,78,44,32,78,79,70,52,78,82,128

Secondary structure (DSSP, 8-state):
---HHHHHHHHHHHHHHHHHHHHHHHHHHHHS-HHHHHHHHHHHTTHHHHHHHHHHHHTT-HHHHHHHHHHHHHIIIIIIHHHHHHHHHHHTTTS-----HHHHHHHHHHHHHHHHHHHHHHHHHHH-S-HHHHHHHHHHHHHHHHHHHHHHHHHHHHIIIIITGGGTS---

Radius of gyration: 19.39 Å; Cα contacts (8 Å, |Δi|>4): 83; chains: 1; bounding box: 52×42×52 Å